Protein AF-A0AAW6KNP0-F1 (afdb_monomer_lite)

Radius of gyration: 12.7 Å; chains: 1; bounding box: 34×22×29 Å

Structure (mmCIF, N/CA/C/O backbone):
data_AF-A0AAW6KNP0-F1
#
_entry.id   AF-A0AAW6KNP0-F1
#
loop_
_atom_site.group_PDB
_atom_site.id
_atom_site.type_symbol
_atom_site.label_atom_id
_atom_site.label_alt_id
_atom_site.label_comp_id
_atom_site.label_asym_id
_atom_site.label_entity_id
_atom_site.label_seq_id
_atom_site.pdbx_PDB_ins_code
_atom_site.Cartn_x
_atom_site.Cartn_y
_atom_site.Cartn_z
_atom_site.occupancy
_atom_site.B_iso_or_equiv
_atom_site.auth_seq_id
_atom_site.auth_comp_id
_atom_site.auth_asym_id
_atom_site.auth_atom_id
_atom_site.pdbx_PDB_model_num
ATOM 1 N N . HIS A 1 1 ? -0.107 -10.565 -15.115 1.00 67.44 1 HIS A N 1
ATOM 2 C CA . HIS A 1 1 ? 0.409 -10.543 -13.726 1.00 67.44 1 HIS A CA 1
ATOM 3 C C . HIS A 1 1 ? -0.298 -9.527 -12.820 1.00 67.44 1 HIS A C 1
ATOM 5 O O . HIS A 1 1 ? -0.734 -9.918 -11.745 1.00 67.44 1 HIS A O 1
ATOM 11 N N . ILE A 1 2 ? -0.519 -8.280 -13.261 1.00 78.62 2 ILE A N 1
ATOM 12 C CA . ILE A 1 2 ? -1.134 -7.195 -12.460 1.00 78.62 2 ILE A CA 1
ATOM 13 C C . ILE A 1 2 ? -2.480 -7.572 -11.818 1.00 78.62 2 ILE A C 1
ATOM 15 O O . ILE A 1 2 ? -2.681 -7.308 -10.638 1.00 78.62 2 ILE A O 1
ATOM 19 N N . ALA A 1 3 ? -3.388 -8.219 -12.560 1.00 81.62 3 ALA A N 1
ATOM 20 C CA . ALA A 1 3 ? -4.711 -8.598 -12.047 1.00 81.62 3 ALA A CA 1
ATOM 21 C C . ALA A 1 3 ? -4.638 -9.511 -10.809 1.00 81.62 3 ALA A C 1
ATOM 23 O O . ALA A 1 3 ? -5.436 -9.370 -9.885 1.00 81.62 3 ALA A O 1
ATOM 24 N N . ARG A 1 4 ? -3.639 -10.403 -10.759 1.00 85.88 4 ARG A N 1
ATOM 25 C CA . ARG A 1 4 ? -3.393 -11.275 -9.606 1.00 85.88 4 ARG A CA 1
ATOM 26 C C . ARG A 1 4 ? -2.884 -10.471 -8.414 1.00 85.88 4 ARG A C 1
ATOM 28 O O . ARG A 1 4 ? -3.462 -10.577 -7.339 1.00 85.88 4 ARG A O 1
ATOM 35 N N . SER A 1 5 ? -1.878 -9.619 -8.620 1.00 87.56 5 SER A N 1
ATOM 36 C CA . SER A 1 5 ? -1.342 -8.750 -7.565 1.00 87.56 5 SER A CA 1
ATOM 37 C C . SER A 1 5 ? -2.413 -7.814 -7.000 1.00 87.56 5 SER A C 1
ATOM 39 O O . SER A 1 5 ? -2.527 -7.645 -5.789 1.00 87.56 5 SER A O 1
ATOM 41 N N . LEU A 1 6 ? -3.264 -7.259 -7.865 1.00 89.94 6 LEU A N 1
ATOM 42 C CA . LEU A 1 6 ? -4.390 -6.426 -7.458 1.00 89.94 6 LEU A CA 1
ATOM 43 C C . LEU A 1 6 ? -5.386 -7.207 -6.595 1.00 89.94 6 LEU A C 1
ATOM 45 O O . LEU A 1 6 ? -5.767 -6.716 -5.533 1.00 89.94 6 LEU A O 1
ATOM 49 N N . ALA A 1 7 ? -5.784 -8.410 -7.015 1.00 91.06 7 ALA A N 1
ATOM 50 C CA . ALA A 1 7 ? -6.706 -9.252 -6.255 1.00 91.06 7 ALA A CA 1
ATOM 51 C C . ALA A 1 7 ? -6.115 -9.657 -4.893 1.00 91.06 7 ALA A C 1
ATOM 53 O O . ALA A 1 7 ? -6.785 -9.547 -3.865 1.00 91.06 7 ALA A O 1
ATOM 54 N N . ASP A 1 8 ? -4.838 -10.048 -4.868 1.00 92.56 8 ASP A N 1
ATOM 55 C CA . ASP A 1 8 ? -4.143 -10.489 -3.657 1.00 92.56 8 ASP A CA 1
ATOM 56 C C . ASP A 1 8 ? -4.045 -9.392 -2.597 1.00 92.56 8 ASP A C 1
ATOM 58 O O . ASP A 1 8 ? -4.202 -9.672 -1.401 1.00 92.56 8 ASP A O 1
ATOM 62 N N . ILE A 1 9 ? -3.768 -8.159 -3.023 1.00 92.25 9 ILE A N 1
ATOM 63 C CA . ILE A 1 9 ? -3.675 -6.998 -2.138 1.00 92.25 9 ILE A CA 1
ATOM 64 C C . ILE A 1 9 ? -5.077 -6.502 -1.750 1.00 92.25 9 ILE A C 1
ATOM 66 O O . ILE A 1 9 ? -5.330 -6.246 -0.573 1.00 92.25 9 ILE A O 1
ATOM 70 N N . SER A 1 10 ? -6.029 -6.478 -2.688 1.00 92.31 10 SER A N 1
ATOM 71 C CA . SER A 1 10 ? -7.440 -6.150 -2.414 1.00 92.31 10 SER A CA 1
ATOM 72 C C . SER A 1 10 ? -8.057 -7.061 -1.350 1.00 92.31 10 SER A C 1
ATOM 74 O O . SER A 1 10 ? -8.785 -6.594 -0.474 1.00 92.31 10 SER A O 1
ATOM 76 N N . ALA A 1 11 ? -7.707 -8.350 -1.357 1.00 93.62 11 ALA A N 1
ATOM 77 C CA . ALA A 1 11 ? -8.162 -9.301 -0.348 1.00 93.62 11 ALA A CA 1
ATOM 78 C C . ALA A 1 11 ? -7.663 -8.964 1.071 1.00 93.62 11 ALA A C 1
ATOM 80 O O . ALA A 1 11 ? -8.372 -9.234 2.041 1.00 93.62 11 ALA A O 1
ATOM 81 N N . ILE A 1 12 ? -6.476 -8.358 1.217 1.00 92.56 12 ILE A N 1
ATOM 82 C CA . ILE A 1 12 ? -5.967 -7.898 2.523 1.00 92.56 12 ILE A CA 1
ATOM 83 C C . ILE A 1 12 ? -6.861 -6.775 3.054 1.00 92.56 12 ILE A C 1
ATOM 85 O O . ILE A 1 12 ? -7.302 -6.833 4.202 1.00 92.56 12 ILE A O 1
ATOM 89 N N . PHE A 1 13 ? -7.165 -5.780 2.214 1.00 92.88 13 PHE A N 1
ATOM 90 C CA . PHE A 1 13 ? -8.030 -4.662 2.596 1.00 92.88 13 PHE A CA 1
ATOM 91 C C . PHE A 1 13 ? -9.442 -5.131 2.950 1.00 92.88 13 PHE A C 1
ATOM 93 O O . PHE A 1 13 ? -9.974 -4.731 3.983 1.00 92.88 13 PHE A O 1
ATOM 100 N N . SER A 1 14 ? -10.008 -6.046 2.155 1.00 92.44 14 SER A N 1
ATOM 101 C CA . SER A 1 14 ? -11.333 -6.624 2.404 1.00 92.44 14 SER A CA 1
ATOM 102 C C . SER A 1 14 ? -11.408 -7.351 3.752 1.00 92.44 14 SER A C 1
ATOM 104 O O . SER A 1 14 ? -12.301 -7.066 4.548 1.00 92.44 14 SER A O 1
ATOM 106 N N . ARG A 1 15 ? -10.430 -8.215 4.069 1.00 93.00 15 ARG A N 1
ATOM 107 C CA . ARG A 1 15 ? -10.374 -8.935 5.359 1.00 93.00 15 ARG A CA 1
ATOM 108 C C . ARG A 1 15 ? -10.259 -8.002 6.563 1.00 93.00 15 ARG A C 1
ATOM 110 O O . ARG A 1 15 ? -10.727 -8.344 7.642 1.00 93.00 15 ARG A O 1
ATOM 117 N N . ARG A 1 16 ? -9.633 -6.839 6.381 1.00 90.06 16 ARG A N 1
ATOM 118 C CA . ARG A 1 16 ? -9.467 -5.810 7.417 1.00 90.06 16 ARG A CA 1
ATOM 119 C C . ARG A 1 16 ? -10.611 -4.787 7.443 1.00 90.06 16 ARG A C 1
ATOM 121 O O . ARG A 1 16 ? -10.537 -3.849 8.228 1.00 90.06 16 ARG A O 1
ATOM 128 N N . GLN A 1 17 ? -11.632 -4.954 6.596 1.00 92.81 17 GLN A N 1
ATOM 129 C CA . GLN A 1 17 ? -12.741 -4.011 6.404 1.00 92.81 17 GLN A CA 1
ATOM 130 C C . GLN A 1 17 ? -12.283 -2.575 6.099 1.00 92.81 17 GLN A C 1
ATOM 132 O O . GLN A 1 17 ? -12.857 -1.599 6.572 1.00 92.81 17 GLN A O 1
ATOM 137 N N . ILE A 1 18 ? -11.229 -2.446 5.293 1.00 93.50 18 ILE A N 1
ATOM 138 C CA . ILE A 1 18 ? -10.659 -1.157 4.905 1.00 93.50 18 ILE A CA 1
ATOM 139 C C . ILE A 1 18 ? -11.245 -0.725 3.565 1.00 93.50 18 ILE A C 1
ATOM 141 O O . ILE A 1 18 ? -11.160 -1.455 2.575 1.00 93.50 18 ILE A O 1
ATOM 145 N N . ALA A 1 19 ? -11.788 0.490 3.520 1.00 93.88 19 ALA A N 1
ATOM 146 C CA . ALA A 1 19 ? -12.298 1.078 2.291 1.00 93.88 19 ALA A CA 1
ATOM 147 C C . ALA A 1 19 ? -11.149 1.517 1.370 1.00 93.88 19 ALA A C 1
ATOM 149 O O . ALA A 1 19 ? -10.264 2.281 1.771 1.00 93.88 19 ALA A O 1
ATOM 150 N N . ILE A 1 20 ? -11.188 1.057 0.118 1.00 94.44 20 ILE A N 1
ATOM 151 C CA . ILE A 1 20 ? -10.290 1.516 -0.944 1.00 94.44 20 ILE A CA 1
ATOM 152 C C . ILE A 1 20 ? -10.931 2.733 -1.606 1.00 94.44 20 ILE A C 1
ATOM 154 O O . ILE A 1 20 ? -12.027 2.647 -2.149 1.00 94.44 20 ILE A O 1
ATOM 158 N N . LEU A 1 21 ? -10.233 3.862 -1.565 1.00 94.75 21 LEU A N 1
ATOM 159 C CA . LEU A 1 21 ? -10.668 5.119 -2.170 1.00 94.75 21 LEU A CA 1
ATOM 160 C C . LEU A 1 21 ? -10.347 5.144 -3.667 1.00 94.75 21 LEU A C 1
ATOM 162 O O . LEU A 1 21 ? -11.128 5.641 -4.469 1.00 94.75 21 LEU A O 1
ATOM 166 N N . SER A 1 22 ? -9.180 4.620 -4.047 1.00 94.94 22 SER A N 1
ATOM 167 C CA . SER A 1 22 ? -8.770 4.488 -5.448 1.00 94.94 22 SER A CA 1
ATOM 168 C C . SER A 1 22 ? -7.513 3.637 -5.583 1.00 94.94 22 SER A C 1
ATOM 170 O O . SER A 1 22 ? -6.701 3.578 -4.656 1.00 94.94 22 SER A O 1
ATOM 172 N N . VAL A 1 23 ? -7.289 3.101 -6.780 1.00 93.69 23 VAL A N 1
ATOM 173 C CA . VAL A 1 23 ? -6.056 2.402 -7.154 1.00 93.69 23 VAL A CA 1
ATOM 174 C C . VAL A 1 23 ? -5.453 3.080 -8.378 1.00 93.69 23 VAL A C 1
ATOM 176 O O . VAL A 1 23 ? -6.172 3.373 -9.330 1.00 93.69 23 VAL A O 1
ATOM 179 N N . LEU A 1 24 ? -4.148 3.340 -8.347 1.00 93.12 24 LEU A N 1
ATOM 180 C CA . LEU A 1 24 ? -3.391 3.892 -9.471 1.00 93.12 24 LEU A CA 1
ATOM 181 C C . LEU A 1 24 ? -2.318 2.886 -9.888 1.00 93.12 24 LEU A C 1
ATOM 183 O O . LEU A 1 24 ? -1.758 2.188 -9.038 1.00 93.12 24 LEU A O 1
ATOM 187 N N . VAL A 1 25 ? -2.040 2.818 -11.187 1.00 92.19 25 VAL A N 1
ATOM 188 C CA . VAL A 1 25 ? -1.023 1.933 -11.761 1.00 92.19 25 VAL A CA 1
ATOM 189 C C . VAL A 1 25 ? -0.033 2.784 -12.534 1.00 92.19 25 VAL A C 1
ATOM 191 O O . VAL A 1 25 ? -0.432 3.528 -13.427 1.00 92.19 25 VAL A O 1
ATOM 194 N N . TYR A 1 26 ? 1.244 2.648 -12.202 1.00 90.81 26 TYR A N 1
ATOM 195 C CA . TYR A 1 26 ? 2.338 3.318 -12.895 1.00 90.81 26 TYR A CA 1
ATOM 196 C C . TYR A 1 26 ? 3.322 2.285 -13.451 1.00 90.81 26 TYR A C 1
ATOM 198 O O . TYR A 1 26 ? 3.463 1.207 -12.862 1.00 90.81 26 TYR A O 1
ATOM 206 N N . PRO A 1 27 ? 3.996 2.568 -14.578 1.00 89.25 27 PRO A N 1
ATOM 207 C CA . PRO A 1 27 ? 5.188 1.815 -14.950 1.00 89.25 27 PRO A CA 1
ATOM 208 C C . PRO A 1 27 ? 6.249 1.976 -13.852 1.00 89.25 27 PRO A C 1
ATOM 210 O O . PRO A 1 27 ? 6.373 3.058 -13.280 1.00 89.25 27 PRO A O 1
ATOM 213 N N . GLY A 1 28 ? 6.939 0.890 -13.503 1.00 86.38 28 GLY A N 1
ATOM 214 C CA . GLY A 1 28 ? 8.125 0.971 -12.650 1.00 86.38 28 GLY A CA 1
ATOM 215 C C . GLY A 1 28 ? 9.387 1.213 -13.481 1.00 86.38 28 GLY A C 1
ATOM 216 O O . GLY A 1 28 ? 9.318 1.268 -14.708 1.00 86.38 28 GLY A O 1
ATOM 217 N N . ASP A 1 29 ? 10.521 1.363 -12.799 1.00 81.12 29 ASP A N 1
ATOM 218 C CA . ASP A 1 29 ? 11.805 1.701 -13.428 1.00 81.12 29 ASP A CA 1
ATOM 219 C C . ASP A 1 29 ? 12.441 0.526 -14.193 1.00 81.12 29 ASP A C 1
ATOM 221 O O . ASP A 1 29 ? 13.213 0.740 -15.123 1.00 81.12 29 ASP A O 1
ATOM 225 N N . GLU A 1 30 ? 12.114 -0.717 -13.826 1.00 83.69 30 GLU A N 1
ATOM 226 C CA . GLU A 1 30 ? 12.568 -1.917 -14.538 1.00 83.69 30 GLU A CA 1
ATOM 227 C C . GLU A 1 30 ? 11.593 -2.304 -15.655 1.00 83.69 30 GLU A C 1
ATOM 229 O O . GLU A 1 30 ? 10.372 -2.152 -15.502 1.00 83.69 30 GLU A O 1
ATOM 234 N N . ASP A 1 31 ? 12.117 -2.874 -16.744 1.00 76.94 31 ASP A N 1
ATOM 235 C CA . ASP A 1 31 ? 11.302 -3.382 -17.848 1.00 76.94 31 ASP A CA 1
ATOM 236 C C . ASP A 1 31 ? 10.218 -4.345 -17.333 1.00 76.94 31 ASP A C 1
ATOM 238 O O . ASP A 1 31 ? 10.459 -5.264 -16.554 1.00 76.94 31 ASP A O 1
ATOM 242 N N . ASP A 1 32 ? 8.983 -4.081 -17.757 1.00 79.94 32 ASP A N 1
ATOM 243 C CA . ASP A 1 32 ? 7.749 -4.773 -17.363 1.00 79.94 32 ASP A CA 1
ATOM 244 C C . ASP A 1 32 ? 7.304 -4.643 -15.885 1.00 79.94 32 ASP A C 1
ATOM 246 O O . ASP A 1 32 ? 6.182 -5.029 -15.534 1.00 79.94 32 ASP A O 1
ATOM 250 N N . SER A 1 33 ? 8.066 -3.964 -15.024 1.00 84.38 33 SER A N 1
ATOM 251 C CA . SER A 1 33 ? 7.641 -3.683 -13.646 1.00 84.38 33 SER A CA 1
ATOM 252 C C . SER A 1 33 ? 6.474 -2.679 -13.584 1.00 84.38 33 SER A C 1
ATOM 254 O O . SER A 1 33 ? 6.248 -1.868 -14.494 1.00 84.38 33 SER A O 1
ATOM 256 N N . LYS A 1 34 ? 5.655 -2.769 -12.525 1.00 88.06 34 LYS A N 1
ATOM 257 C CA . LYS A 1 34 ? 4.488 -1.899 -12.296 1.00 88.06 34 LYS A CA 1
ATOM 258 C C . LYS A 1 34 ? 4.374 -1.540 -10.823 1.00 88.06 34 LYS A C 1
ATOM 260 O O . LYS A 1 34 ? 4.457 -2.410 -9.958 1.00 88.06 34 LYS A O 1
ATOM 265 N N . ILE A 1 35 ? 4.091 -0.274 -10.552 1.00 91.44 35 ILE A N 1
ATOM 266 C CA . ILE A 1 35 ? 3.841 0.246 -9.211 1.00 91.44 35 ILE A CA 1
ATOM 267 C C . ILE A 1 35 ? 2.329 0.375 -9.021 1.00 91.44 35 ILE A C 1
ATOM 269 O O . ILE A 1 35 ? 1.650 1.053 -9.793 1.00 91.44 35 ILE A O 1
ATOM 273 N N . LEU A 1 36 ? 1.802 -0.276 -7.982 1.00 92.88 36 LEU A N 1
ATOM 274 C CA . LEU A 1 36 ? 0.404 -0.160 -7.567 1.00 92.88 36 LEU A CA 1
ATOM 275 C C . LEU A 1 36 ? 0.301 0.771 -6.360 1.00 92.88 36 LEU A C 1
ATOM 277 O O . LEU A 1 36 ? 0.861 0.485 -5.302 1.00 92.88 36 LEU A O 1
ATOM 281 N N . VAL A 1 37 ? -0.457 1.856 -6.498 1.00 93.25 37 VAL A N 1
ATOM 282 C CA . VAL A 1 37 ? -0.716 2.800 -5.405 1.00 93.25 37 VAL A CA 1
ATOM 283 C C . VAL A 1 37 ? -2.157 2.647 -4.948 1.00 93.25 37 VAL A C 1
ATOM 285 O O . VAL A 1 37 ? -3.093 2.981 -5.673 1.00 93.25 37 VAL A O 1
ATOM 288 N N . PHE A 1 38 ? -2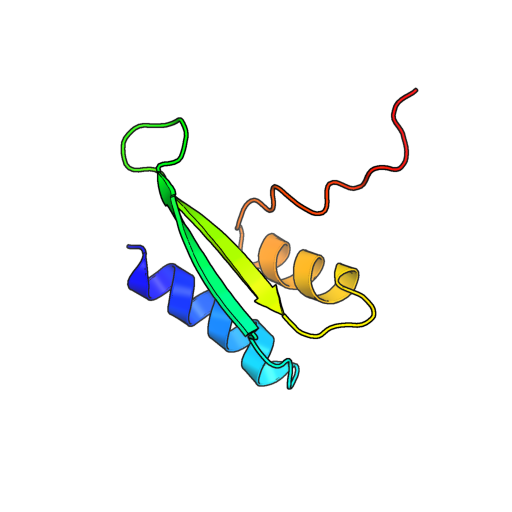.334 2.168 -3.721 1.00 93.38 38 PHE A N 1
ATOM 289 C CA . PHE A 1 38 ? -3.639 2.048 -3.084 1.00 93.38 38 PHE A CA 1
ATOM 290 C C . PHE A 1 38 ? -3.860 3.230 -2.149 1.00 93.38 38 PHE A C 1
ATOM 292 O O . PHE A 1 38 ? -3.146 3.389 -1.159 1.00 93.38 38 PHE A O 1
ATOM 299 N N . ARG A 1 39 ? -4.879 4.043 -2.434 1.00 93.31 39 ARG A N 1
ATOM 300 C CA . ARG A 1 39 ? -5.386 5.018 -1.465 1.00 93.31 39 ARG A CA 1
ATOM 301 C C . ARG A 1 39 ? -6.503 4.357 -0.683 1.00 93.31 39 ARG A C 1
ATOM 303 O O . ARG A 1 39 ? -7.477 3.896 -1.274 1.00 93.31 39 ARG A O 1
ATOM 310 N N . VAL A 1 40 ? -6.351 4.305 0.631 1.00 93.00 40 VAL A N 1
ATOM 311 C CA . VAL A 1 40 ? -7.288 3.636 1.533 1.00 93.00 40 VAL A CA 1
ATOM 312 C C . VAL A 1 40 ? -7.620 4.532 2.713 1.00 93.00 40 VAL A C 1
ATOM 314 O O . VAL A 1 40 ? -6.793 5.338 3.137 1.00 93.00 40 VAL A O 1
ATOM 317 N N . GLN A 1 41 ? -8.823 4.384 3.256 1.00 92.81 41 GLN A N 1
ATOM 318 C CA . GLN A 1 41 ? -9.220 5.086 4.469 1.00 92.81 41 GLN A CA 1
ATOM 319 C C . GLN A 1 41 ? -8.693 4.317 5.686 1.00 92.81 41 GLN A C 1
ATOM 321 O O . GLN A 1 41 ? -9.230 3.276 6.055 1.00 92.81 41 GLN A O 1
ATOM 326 N N . THR A 1 42 ? -7.612 4.803 6.297 1.00 89.00 42 THR A N 1
ATOM 327 C CA . THR A 1 42 ? -7.030 4.191 7.500 1.00 89.00 42 THR A CA 1
ATOM 328 C C . THR A 1 42 ? -6.392 5.237 8.403 1.00 89.00 42 THR A C 1
ATOM 330 O O . THR A 1 42 ? -5.746 6.166 7.926 1.00 89.00 42 THR A O 1
ATOM 333 N N . MET A 1 43 ? -6.543 5.054 9.715 1.00 87.44 43 MET A N 1
ATOM 334 C CA . MET A 1 43 ? -5.842 5.854 10.725 1.00 87.44 43 MET A CA 1
ATOM 335 C C . MET A 1 43 ? -4.385 5.410 10.904 1.00 87.44 43 MET A C 1
ATOM 337 O O . MET A 1 43 ? -3.534 6.219 11.256 1.00 87.44 43 MET A O 1
ATOM 341 N N . ASN A 1 44 ? -4.086 4.124 10.680 1.00 86.19 44 ASN A N 1
ATOM 342 C CA . ASN A 1 44 ? -2.746 3.570 10.856 1.00 86.19 44 ASN A CA 1
ATOM 343 C C . ASN A 1 44 ? -2.418 2.551 9.747 1.00 86.19 44 ASN A C 1
ATOM 345 O O . ASN A 1 44 ? -2.913 1.417 9.780 1.00 86.19 44 ASN A O 1
ATOM 349 N N . PRO A 1 45 ? -1.547 2.905 8.784 1.00 88.44 45 PRO A N 1
ATOM 350 C CA . PRO A 1 45 ? -1.185 2.013 7.689 1.00 88.44 45 PRO A CA 1
ATOM 351 C C . PRO A 1 45 ? -0.164 0.931 8.083 1.00 88.44 45 PRO A C 1
ATOM 353 O O . PRO A 1 45 ? 0.028 -0.012 7.319 1.00 88.44 45 PRO A O 1
ATOM 356 N N . ALA A 1 46 ? 0.477 1.003 9.257 1.00 89.50 46 ALA A N 1
ATOM 357 C CA . ALA A 1 46 ? 1.591 0.116 9.621 1.00 89.50 46 ALA A CA 1
ATOM 358 C C . ALA A 1 46 ? 1.216 -1.375 9.600 1.00 89.50 46 ALA A C 1
ATOM 360 O O . ALA A 1 46 ? 1.979 -2.213 9.116 1.00 89.50 46 ALA A O 1
ATOM 361 N N . SER A 1 47 ? 0.017 -1.708 10.085 1.00 88.44 47 SER A N 1
ATOM 362 C CA . SER A 1 47 ? -0.469 -3.092 10.111 1.00 88.44 47 SER A CA 1
ATOM 363 C C . SER A 1 47 ? -0.697 -3.662 8.706 1.00 88.44 47 SER A C 1
ATOM 365 O O . SER A 1 47 ? -0.373 -4.816 8.447 1.00 88.44 47 SER A O 1
ATOM 367 N N . ILE A 1 48 ? -1.180 -2.833 7.779 1.00 91.19 48 ILE A N 1
ATOM 368 C CA . ILE A 1 48 ? -1.394 -3.190 6.374 1.00 91.19 48 ILE A CA 1
ATOM 369 C C . ILE A 1 48 ? -0.045 -3.402 5.685 1.00 91.19 48 ILE A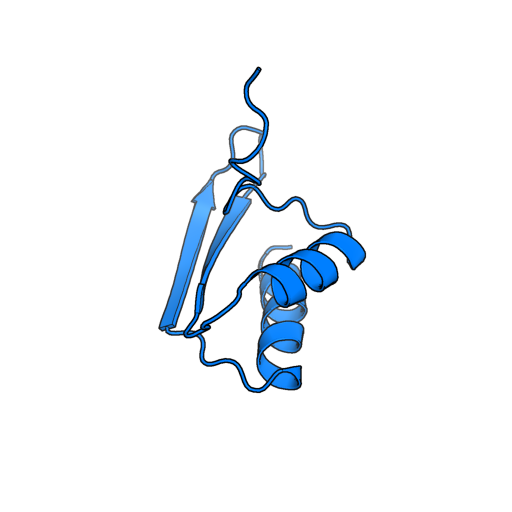 C 1
ATOM 371 O O . ILE A 1 48 ? 0.143 -4.393 4.987 1.00 91.19 48 ILE A O 1
ATOM 375 N N . ILE A 1 49 ? 0.912 -2.494 5.906 1.00 90.81 49 ILE A N 1
ATOM 376 C CA . ILE A 1 49 ? 2.257 -2.578 5.319 1.00 90.81 49 ILE A CA 1
ATOM 377 C C . ILE A 1 49 ? 2.929 -3.894 5.712 1.00 90.81 49 ILE A C 1
ATOM 379 O O . ILE A 1 49 ? 3.550 -4.536 4.866 1.00 90.81 49 ILE A O 1
ATOM 383 N N . LYS A 1 50 ? 2.782 -4.322 6.973 1.00 91.12 50 LYS A N 1
ATOM 384 C CA . LYS A 1 50 ? 3.314 -5.606 7.446 1.00 91.12 50 LYS A CA 1
ATOM 385 C C . LYS A 1 50 ? 2.713 -6.788 6.682 1.00 91.12 50 LYS A C 1
ATOM 387 O O . LYS A 1 50 ? 3.467 -7.646 6.231 1.00 91.12 50 L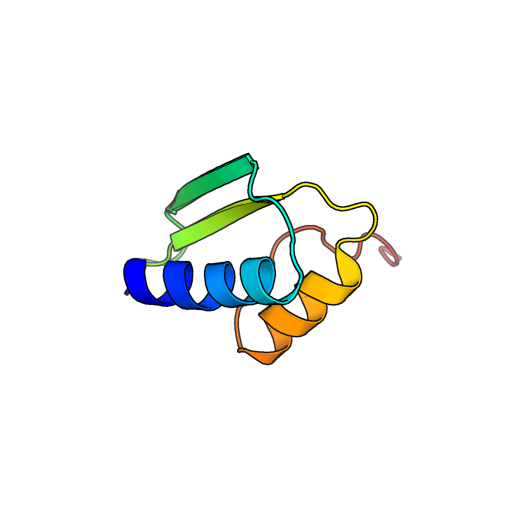YS A O 1
ATOM 392 N N . ASP A 1 51 ? 1.396 -6.816 6.492 1.00 91.50 51 ASP A N 1
ATOM 393 C CA . ASP A 1 51 ? 0.728 -7.887 5.741 1.00 91.50 51 ASP A CA 1
ATOM 394 C C . ASP A 1 51 ? 1.183 -7.930 4.282 1.00 91.50 51 ASP A C 1
ATOM 396 O O . ASP A 1 51 ? 1.503 -8.998 3.762 1.00 91.50 51 ASP A O 1
ATOM 400 N N . VAL A 1 52 ? 1.251 -6.767 3.630 1.00 91.69 52 VAL A N 1
ATOM 401 C CA . VAL A 1 52 ? 1.692 -6.653 2.235 1.00 91.69 52 VAL A CA 1
ATOM 402 C C . VAL A 1 52 ? 3.133 -7.150 2.085 1.00 91.69 52 VAL A C 1
ATOM 404 O O . VAL A 1 52 ? 3.399 -7.994 1.229 1.00 91.69 52 VAL A O 1
ATOM 407 N N . LYS A 1 53 ? 4.040 -6.722 2.975 1.00 91.25 53 LYS A N 1
ATOM 408 C CA . LYS A 1 53 ? 5.431 -7.205 3.009 1.00 91.25 53 LYS A CA 1
ATOM 409 C C . LYS A 1 53 ? 5.521 -8.708 3.285 1.00 91.25 53 LYS A C 1
ATOM 411 O O . LYS A 1 53 ? 6.323 -9.386 2.655 1.00 91.25 53 LYS A O 1
ATOM 416 N N . SER A 1 54 ? 4.682 -9.250 4.173 1.00 91.25 54 SER A N 1
ATOM 417 C CA . SER A 1 54 ? 4.669 -10.690 4.489 1.00 91.25 54 SER A CA 1
ATOM 418 C C . SER A 1 54 ? 4.275 -11.573 3.299 1.00 91.25 54 SER A C 1
ATOM 420 O O . SER A 1 54 ? 4.645 -12.741 3.254 1.00 91.25 54 SER A O 1
ATOM 422 N N . LYS A 1 55 ? 3.573 -11.006 2.308 1.00 89.38 55 LYS A N 1
ATOM 423 C CA . LYS A 1 55 ? 3.268 -11.665 1.032 1.00 89.38 55 LYS A CA 1
ATOM 424 C C . LYS A 1 55 ? 4.388 -11.542 -0.016 1.00 89.38 55 LYS A C 1
ATOM 426 O O . LYS A 1 55 ? 4.203 -12.005 -1.136 1.00 89.38 55 LYS A O 1
ATOM 431 N N . GLY A 1 56 ? 5.520 -10.920 0.321 1.00 90.44 56 GLY A N 1
ATOM 432 C CA . GLY A 1 56 ? 6.667 -10.750 -0.576 1.00 90.44 56 GLY A CA 1
ATOM 433 C C . GLY A 1 56 ? 6.600 -9.523 -1.490 1.00 90.44 56 GLY A C 1
ATOM 434 O O . GLY A 1 56 ? 7.435 -9.390 -2.378 1.00 90.44 56 GLY A O 1
ATOM 435 N N . TYR A 1 57 ? 5.637 -8.616 -1.292 1.00 90.06 57 TYR A N 1
ATOM 436 C CA . TYR A 1 57 ? 5.566 -7.376 -2.067 1.00 90.06 57 TYR A CA 1
ATOM 437 C C . TYR A 1 57 ? 6.491 -6.302 -1.488 1.00 90.06 57 TYR A C 1
ATOM 439 O O . TYR A 1 57 ? 6.517 -6.063 -0.276 1.00 90.06 57 TYR A O 1
ATOM 447 N N . GLN A 1 58 ? 7.197 -5.593 -2.368 1.00 89.19 58 GLN A N 1
ATOM 448 C CA . GLN A 1 58 ? 7.937 -4.391 -2.004 1.00 89.19 58 GLN A CA 1
ATOM 449 C C . GLN A 1 58 ? 6.963 -3.228 -1.776 1.00 89.19 58 GLN A C 1
ATOM 451 O O . GLN A 1 58 ? 6.132 -2.914 -2.625 1.00 89.19 58 GLN A O 1
ATOM 456 N N . VAL A 1 59 ? 7.074 -2.571 -0.620 1.00 90.00 59 VAL A N 1
ATOM 457 C CA . VAL A 1 59 ? 6.300 -1.366 -0.294 1.00 90.00 59 VAL A CA 1
ATOM 458 C C . VAL A 1 59 ? 7.229 -0.165 -0.374 1.00 90.00 59 VAL A C 1
ATOM 460 O O . VAL A 1 59 ? 8.156 -0.061 0.427 1.00 90.00 59 VAL A O 1
ATOM 463 N N . LEU A 1 60 ? 6.966 0.727 -1.328 1.00 87.06 60 LEU A N 1
ATOM 464 C CA . LEU A 1 60 ? 7.754 1.944 -1.546 1.00 87.06 60 LEU A CA 1
ATOM 465 C C . LEU A 1 60 ? 7.372 3.065 -0.568 1.00 87.06 60 LEU A C 1
ATOM 467 O O . LEU A 1 60 ? 8.237 3.783 -0.076 1.00 87.06 60 LEU A O 1
ATOM 471 N N . TRP A 1 61 ? 6.075 3.206 -0.267 1.00 82.38 61 TRP A N 1
ATOM 472 C CA . TRP A 1 61 ? 5.548 4.254 0.608 1.00 82.38 61 TRP A CA 1
ATOM 473 C C . TRP A 1 61 ? 4.376 3.743 1.479 1.00 82.38 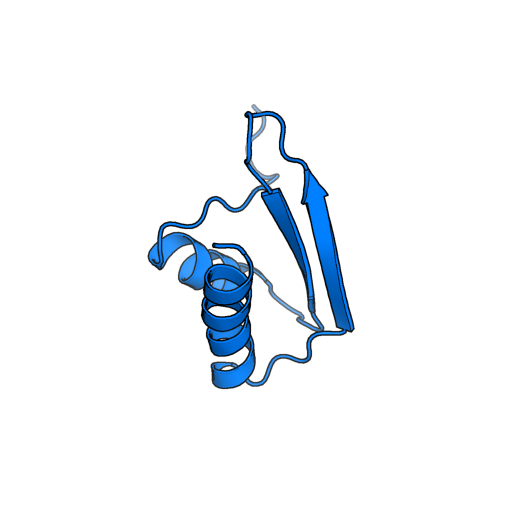61 TRP A C 1
ATOM 475 O O . TRP A 1 61 ? 3.639 2.868 1.019 1.00 82.38 61 TRP A O 1
ATOM 485 N N . PRO A 1 62 ? 4.157 4.263 2.706 1.00 76.25 62 PRO A N 1
ATOM 486 C CA . PRO A 1 62 ? 5.017 5.195 3.432 1.00 76.25 62 PRO A CA 1
ATOM 487 C C . PRO A 1 62 ? 6.358 4.559 3.749 1.00 76.25 62 PRO A C 1
ATOM 489 O O . PRO A 1 62 ? 6.431 3.486 4.351 1.00 76.25 62 PRO A O 1
ATOM 492 N N . ALA A 1 63 ? 7.422 5.228 3.295 1.00 65.56 63 ALA A N 1
ATOM 493 C CA . ALA A 1 63 ? 8.759 4.915 3.747 1.00 65.56 63 ALA A CA 1
ATOM 494 C C . ALA A 1 63 ? 8.737 5.105 5.263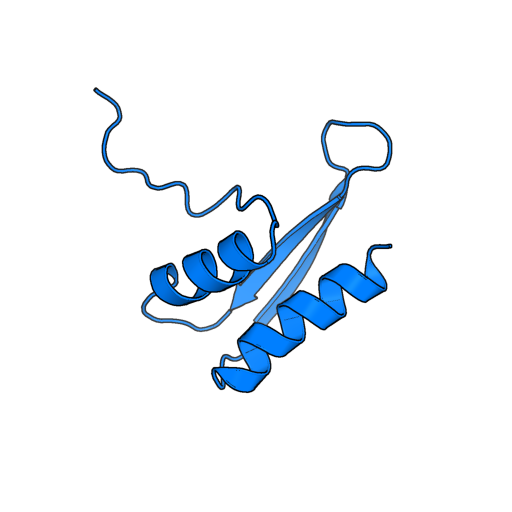 1.00 65.56 63 ALA A C 1
ATOM 496 O O . ALA A 1 63 ? 8.070 6.014 5.768 1.00 65.56 63 ALA A O 1
ATOM 497 N N . VAL A 1 64 ? 9.417 4.232 6.001 1.00 59.38 64 VAL A N 1
ATOM 498 C CA . VAL A 1 64 ? 9.658 4.477 7.421 1.00 59.38 64 VAL A CA 1
ATOM 499 C C . VAL A 1 64 ? 10.584 5.690 7.468 1.00 59.38 64 VAL A C 1
ATOM 501 O O . VAL A 1 64 ? 11.797 5.557 7.458 1.00 59.38 64 VAL A O 1
ATOM 504 N N . GLN A 1 65 ? 10.015 6.892 7.412 1.00 53.75 65 GLN A N 1
ATOM 505 C CA . GLN A 1 65 ? 10.738 8.148 7.532 1.00 53.75 65 GLN A CA 1
ATOM 506 C C . GLN A 1 65 ? 10.956 8.405 9.029 1.00 53.75 65 GLN A C 1
ATOM 508 O O . GLN A 1 65 ? 10.424 9.337 9.620 1.00 53.75 65 GLN A O 1
ATOM 513 N N . ARG A 1 66 ? 11.670 7.482 9.668 1.00 52.12 66 ARG A N 1
ATOM 514 C CA . ARG A 1 66 ? 12.290 7.622 10.983 1.00 52.12 66 ARG A CA 1
ATOM 515 C C . ARG A 1 66 ? 13.615 6.891 10.849 1.00 52.12 66 ARG A C 1
ATOM 517 O O . ARG A 1 66 ? 13.597 5.702 10.559 1.00 52.12 66 ARG A O 1
ATOM 524 N N . ASP A 1 67 ? 14.696 7.640 11.016 1.00 54.53 67 ASP A N 1
ATOM 525 C CA . ASP A 1 67 ? 16.103 7.245 10.874 1.00 54.53 67 ASP A CA 1
ATOM 526 C C . ASP A 1 67 ? 16.695 7.470 9.468 1.00 54.53 67 ASP A C 1
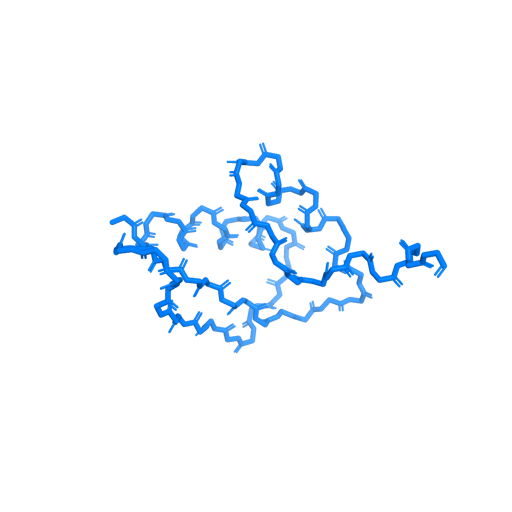ATOM 528 O O . ASP A 1 67 ? 17.261 6.581 8.837 1.00 54.53 67 ASP A O 1
ATOM 532 N N . LEU A 1 68 ? 16.600 8.719 8.994 1.00 47.44 68 LEU A N 1
ATOM 533 C CA . LEU A 1 68 ? 17.765 9.331 8.345 1.00 47.44 68 LEU A CA 1
ATOM 534 C C . LEU A 1 68 ? 18.724 9.743 9.483 1.00 47.44 68 LEU A C 1
ATOM 536 O O . LEU A 1 68 ? 18.222 10.332 10.446 1.00 47.44 68 LEU A O 1
ATOM 540 N N . PRO A 1 69 ? 20.024 9.391 9.430 1.00 49.72 69 PRO A N 1
ATOM 541 C CA . PRO A 1 69 ? 21.005 9.844 10.417 1.00 49.72 69 PRO A CA 1
ATOM 542 C C . PRO A 1 69 ? 21.142 11.371 10.449 1.00 49.72 69 PRO A C 1
ATOM 544 O O . PRO A 1 69 ? 20.883 12.017 9.405 1.00 49.72 69 PRO A O 1
#

pLDDT: mean 85.69, std 11.68, range [47.44, 94.94]

Secondary structure (DSSP, 8-state):
-HHHHHHHHHHHHHHTTPPEEEEEEEE-SSTT-EEEEEEE--S--HHHHHHHHHTT----SS---S---

Foldseek 3Di:
DVVVLCVVLVVLCVVVVKAWPDWDWDADPDVPDIDIDTDIDDPDCPVSVVVCVVVVDDDPPPDPPDDPD

Organism: NCBI:txid1648923

Sequence (69 aa):
HIARSLADISAIFSRRQIAILSVLVYPGDEDDSKILVFRVQTMNPASIIKDVKSKGYQVLWPAVQRDLP